Protein AF-A0A7W1SCS0-F1 (afdb_monomer_lite)

Foldseek 3Di:
DPDLFWPDPDVVVLVCVLVVVVVVCVVPDDCPDPDHPVRVVVVSVVVSSVRTGDPVNVVVVVVVVVVVVVVVVVVPPDPDPDDPDDDDD

Secondary structure (DSSP, 8-state):
---TTB--S-HHHHHHHHHHHHHHHHHH--TTSSS-HHHHHHHHHHHHHHHHB-HHHHHHHHHHHHHHHHHHHHHH-PPPPP-------

Structure (mmCIF, N/CA/C/O backbone):
data_AF-A0A7W1SCS0-F1
#
_entry.id   AF-A0A7W1SCS0-F1
#
loop_
_atom_site.group_PDB
_atom_site.id
_atom_site.type_symbol
_atom_site.label_atom_id
_atom_site.label_alt_id
_atom_site.label_comp_id
_atom_site.label_asym_id
_atom_site.label_entity_id
_atom_site.label_seq_id
_atom_site.pdbx_PDB_ins_code
_atom_site.Cartn_x
_atom_site.Cartn_y
_atom_site.Cartn_z
_atom_site.occupancy
_atom_site.B_iso_or_equiv
_atom_site.auth_seq_id
_atom_site.auth_comp_id
_atom_site.auth_asym_id
_atom_site.auth_atom_id
_atom_site.pdbx_PDB_model_num
ATOM 1 N N . ILE A 1 1 ? -23.759 -0.471 7.370 1.00 44.94 1 ILE A N 1
ATOM 2 C CA . ILE A 1 1 ? -22.642 -1.008 8.186 1.00 44.94 1 ILE A CA 1
ATOM 3 C C . ILE A 1 1 ? -21.482 -0.010 8.117 1.00 44.94 1 ILE A C 1
ATOM 5 O O . ILE A 1 1 ? -20.959 0.202 7.035 1.00 44.94 1 ILE A O 1
ATOM 9 N N . ARG A 1 2 ? -21.124 0.659 9.224 1.00 54.75 2 ARG A N 1
ATOM 10 C CA . ARG A 1 2 ? -19.844 1.383 9.386 1.00 54.75 2 ARG A CA 1
ATOM 11 C C . ARG A 1 2 ? -19.005 0.552 10.350 1.00 54.75 2 ARG A C 1
ATOM 13 O O . ARG A 1 2 ? -19.051 0.766 11.557 1.00 54.75 2 ARG A O 1
ATOM 20 N N . SER A 1 3 ? -18.332 -0.467 9.842 1.00 61.97 3 SER A N 1
ATOM 21 C CA . SER A 1 3 ? -17.399 -1.238 10.655 1.00 61.97 3 SER A CA 1
ATOM 22 C C . SER A 1 3 ? -16.183 -0.342 10.961 1.00 61.97 3 SER A C 1
ATOM 24 O O . SER A 1 3 ? -15.649 0.316 10.068 1.00 61.97 3 SER A O 1
ATOM 26 N N . ARG A 1 4 ? -15.772 -0.236 12.237 1.00 75.69 4 ARG A N 1
ATOM 27 C CA . ARG A 1 4 ? -14.630 0.595 12.700 1.00 75.69 4 ARG A CA 1
ATOM 28 C C . ARG A 1 4 ? -13.277 -0.048 12.347 1.00 75.69 4 ARG A C 1
ATOM 30 O O . ARG A 1 4 ? -12.389 -0.177 13.183 1.00 75.69 4 ARG A O 1
ATOM 37 N N . VAL A 1 5 ? -13.148 -0.497 11.105 1.00 84.50 5 VAL A N 1
ATOM 38 C CA . VAL A 1 5 ? -11.980 -1.229 10.594 1.00 84.50 5 VAL A CA 1
ATOM 39 C C . VAL A 1 5 ? -10.832 -0.267 10.297 1.00 84.50 5 VAL A C 1
ATOM 41 O O . VAL A 1 5 ? -9.670 -0.615 10.474 1.00 84.50 5 VAL A O 1
ATOM 44 N N . PHE A 1 6 ? -11.162 0.971 9.921 1.00 87.38 6 PHE A N 1
ATOM 45 C CA . PHE A 1 6 ? -10.196 1.983 9.513 1.00 87.38 6 PHE A CA 1
ATOM 46 C C . PHE A 1 6 ? -10.068 3.116 10.539 1.00 87.38 6 PHE A C 1
ATOM 48 O O . PHE A 1 6 ? -11.071 3.638 11.027 1.00 87.38 6 PHE A O 1
ATOM 55 N N . ARG A 1 7 ? -8.832 3.541 10.825 1.00 88.25 7 ARG A N 1
ATOM 56 C CA . ARG A 1 7 ? -8.476 4.652 11.732 1.00 88.25 7 ARG A CA 1
ATOM 57 C C . ARG A 1 7 ? -8.226 5.977 11.005 1.00 88.25 7 ARG A C 1
ATOM 59 O O . ARG A 1 7 ? -7.315 6.729 11.345 1.00 88.25 7 ARG A O 1
ATOM 66 N N . VAL A 1 8 ? -9.034 6.277 9.994 1.00 86.38 8 VAL A N 1
ATOM 67 C CA . VAL A 1 8 ? -8.850 7.460 9.144 1.00 86.38 8 VAL A CA 1
ATOM 68 C C . VAL A 1 8 ? -9.636 8.649 9.691 1.00 86.38 8 VAL A C 1
ATOM 70 O O . VAL A 1 8 ? -10.854 8.574 9.819 1.00 86.38 8 VAL A O 1
ATOM 73 N N . LYS A 1 9 ? -8.944 9.760 9.982 1.00 85.12 9 LYS A N 1
ATOM 74 C CA . LYS A 1 9 ? -9.581 11.015 10.429 1.00 85.12 9 LYS A CA 1
ATOM 75 C C . LYS A 1 9 ? -10.377 11.697 9.311 1.00 85.12 9 LYS A C 1
ATOM 77 O O . LYS A 1 9 ? -11.481 12.167 9.556 1.00 85.12 9 LYS A O 1
ATOM 82 N N . ASP A 1 10 ? -9.827 11.720 8.095 1.00 90.06 10 ASP A N 1
ATOM 83 C CA . ASP A 1 10 ? -10.477 12.261 6.897 1.00 90.06 10 ASP A CA 1
ATOM 84 C C . ASP A 1 10 ? -10.269 11.315 5.705 1.00 90.06 10 ASP A C 1
ATOM 86 O O . ASP A 1 10 ? -9.155 11.132 5.205 1.00 90.06 10 ASP A O 1
ATOM 90 N N . ALA A 1 11 ? -11.363 10.708 5.243 1.00 90.19 11 ALA A N 1
ATOM 91 C CA . ALA A 1 11 ? -11.344 9.777 4.121 1.00 90.19 11 ALA A CA 1
ATOM 92 C C . ALA A 1 11 ? -10.883 10.435 2.810 1.00 90.19 11 ALA A C 1
ATOM 94 O O . ALA A 1 11 ? -10.252 9.778 1.988 1.00 90.19 11 ALA A O 1
ATOM 95 N N . ARG A 1 12 ? -11.143 11.732 2.607 1.00 93.69 12 ARG A N 1
ATOM 96 C CA . ARG A 1 12 ? -10.738 12.453 1.391 1.00 93.69 12 ARG A CA 1
ATOM 97 C C . ARG A 1 12 ? -9.227 12.614 1.317 1.00 93.69 12 ARG A C 1
ATOM 99 O O . ARG A 1 12 ? -8.673 12.557 0.221 1.00 93.69 12 ARG A O 1
ATOM 106 N N . ILE A 1 13 ? -8.567 12.803 2.459 1.00 93.69 13 ILE A N 1
ATOM 107 C CA . ILE A 1 13 ? -7.101 12.856 2.529 1.00 93.69 13 ILE A CA 1
ATOM 108 C C . ILE A 1 13 ? -6.520 11.479 2.200 1.00 93.69 13 ILE A C 1
ATOM 110 O O . ILE A 1 13 ? -5.640 11.388 1.346 1.00 93.69 13 ILE A O 1
ATOM 114 N N . ALA A 1 14 ? -7.055 10.410 2.801 1.00 92.69 14 ALA A N 1
ATOM 115 C CA . ALA A 1 14 ? -6.611 9.047 2.508 1.00 92.69 14 ALA A CA 1
ATOM 116 C C . ALA A 1 14 ? -6.768 8.700 1.019 1.00 92.69 14 ALA A C 1
ATOM 118 O O . ALA A 1 14 ? -5.826 8.211 0.402 1.00 92.69 14 ALA A O 1
ATOM 119 N N . VAL A 1 15 ? -7.911 9.039 0.412 1.00 94.75 15 VAL A N 1
ATOM 120 C CA . VAL A 1 15 ? -8.140 8.831 -1.026 1.00 94.75 15 VAL A CA 1
ATOM 121 C C . VAL A 1 15 ? -7.108 9.580 -1.867 1.00 94.75 15 VAL A C 1
ATOM 123 O O . VAL A 1 15 ? -6.512 8.973 -2.749 1.00 94.75 15 VAL A O 1
ATOM 126 N N . ARG A 1 16 ? -6.843 10.867 -1.596 1.00 95.69 16 ARG A N 1
ATOM 127 C CA . ARG A 1 16 ? -5.841 11.641 -2.358 1.00 95.69 16 ARG A CA 1
ATOM 128 C C . ARG A 1 16 ? -4.437 11.060 -2.232 1.00 95.69 16 ARG A C 1
ATOM 130 O O . ARG A 1 16 ? -3.715 11.041 -3.222 1.00 95.69 16 ARG A O 1
ATOM 137 N N . MET A 1 17 ? -4.063 10.579 -1.047 1.00 93.94 17 MET A N 1
ATOM 138 C CA . MET A 1 17 ? -2.764 9.947 -0.816 1.00 93.94 17 MET A CA 1
ATOM 139 C C . MET A 1 17 ? -2.618 8.659 -1.637 1.00 93.94 17 MET A C 1
ATOM 141 O O . MET A 1 17 ? -1.634 8.506 -2.357 1.00 93.94 17 MET A O 1
ATOM 145 N N . ILE A 1 18 ? -3.616 7.768 -1.576 1.00 94.06 18 ILE A N 1
ATOM 146 C CA . ILE A 1 18 ? -3.629 6.512 -2.343 1.00 94.06 18 ILE A CA 1
ATOM 147 C C . ILE A 1 18 ? -3.577 6.817 -3.841 1.00 94.06 18 ILE A C 1
ATOM 149 O O . ILE A 1 18 ? -2.723 6.293 -4.554 1.00 94.06 18 ILE A O 1
ATOM 153 N N . LEU A 1 19 ? -4.453 7.709 -4.312 1.00 94.62 19 LEU A N 1
ATOM 154 C CA . LEU A 1 19 ? -4.543 8.056 -5.727 1.00 94.62 19 LEU A CA 1
ATOM 155 C C . LEU A 1 19 ? -3.246 8.695 -6.233 1.00 94.62 19 LEU A C 1
ATOM 157 O O . LEU A 1 19 ? -2.810 8.386 -7.335 1.00 94.62 19 LEU A O 1
ATOM 161 N N . GLY A 1 20 ? -2.615 9.554 -5.427 1.00 94.25 20 GLY A N 1
ATOM 162 C CA . GLY A 1 20 ? -1.322 10.159 -5.738 1.00 94.25 20 GLY A CA 1
ATOM 163 C C . GLY A 1 20 ? -0.210 9.119 -5.865 1.00 94.25 20 GLY A C 1
ATOM 164 O O . GLY A 1 20 ? 0.534 9.155 -6.842 1.00 94.25 20 GLY A O 1
ATOM 165 N N . GLY A 1 21 ? -0.138 8.162 -4.935 1.00 93.25 21 GLY A N 1
ATOM 166 C CA . GLY A 1 21 ? 0.827 7.062 -4.998 1.00 93.25 21 GLY A CA 1
ATOM 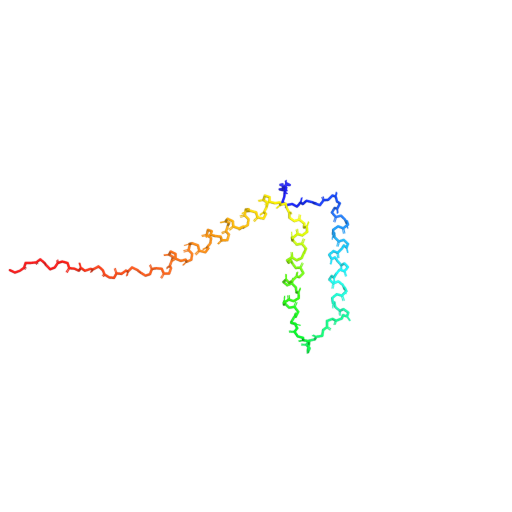167 C C . GLY A 1 21 ? 0.660 6.215 -6.260 1.00 93.25 21 GLY A C 1
ATOM 168 O O . GLY A 1 21 ? 1.623 6.013 -6.997 1.00 93.25 21 GLY A O 1
ATOM 169 N N . VAL A 1 22 ? -0.567 5.773 -6.550 1.00 92.44 22 VAL A N 1
ATOM 170 C CA . VAL A 1 22 ? -0.863 4.942 -7.732 1.00 92.44 22 VAL A CA 1
ATOM 171 C C . VAL A 1 22 ? -0.612 5.704 -9.037 1.00 92.44 22 VAL A C 1
ATOM 173 O O . VAL A 1 22 ? -0.025 5.158 -9.968 1.00 92.44 22 VAL A O 1
ATOM 176 N N . ASN A 1 23 ? -0.992 6.982 -9.118 1.00 92.75 23 ASN A N 1
ATOM 177 C CA . ASN A 1 23 ? -0.687 7.789 -10.303 1.00 92.75 23 ASN A CA 1
ATOM 178 C C . ASN A 1 23 ? 0.818 7.985 -10.493 1.00 92.75 23 ASN A C 1
ATOM 180 O O . ASN A 1 23 ? 1.301 8.026 -11.623 1.00 92.75 23 ASN A O 1
ATOM 184 N N . TRP A 1 24 ? 1.567 8.129 -9.400 1.00 93.62 24 TRP A N 1
ATOM 185 C CA . TRP A 1 24 ? 3.009 8.301 -9.483 1.00 93.62 24 TRP A CA 1
ATOM 186 C C . TRP A 1 24 ? 3.718 7.008 -9.884 1.00 93.62 24 TRP A C 1
ATOM 188 O O . TRP A 1 24 ? 4.658 7.077 -10.672 1.00 93.62 24 TRP A O 1
ATOM 198 N N . PHE A 1 25 ? 3.243 5.847 -9.414 1.00 91.50 25 PHE A N 1
ATOM 199 C CA . PHE A 1 25 ? 3.735 4.517 -9.799 1.00 91.50 25 PHE A CA 1
ATOM 200 C C . PHE A 1 25 ? 3.898 4.368 -11.315 1.00 91.50 25 PHE A C 1
ATOM 202 O O . PHE A 1 25 ? 4.986 4.043 -11.789 1.00 91.50 25 PHE A O 1
ATOM 209 N N . LEU A 1 26 ? 2.869 4.729 -12.083 1.00 86.19 26 LEU A N 1
ATOM 210 C CA . LEU A 1 26 ? 2.886 4.621 -13.545 1.00 86.19 26 LEU A CA 1
ATOM 211 C C . LEU A 1 26 ? 3.967 5.481 -14.223 1.00 86.19 26 LEU A C 1
ATOM 213 O O . LEU A 1 26 ? 4.307 5.231 -15.375 1.00 86.19 26 LEU A O 1
ATOM 217 N N . ARG A 1 27 ? 4.513 6.497 -13.541 1.00 92.25 27 ARG A N 1
ATOM 218 C CA . ARG A 1 27 ? 5.521 7.402 -14.120 1.00 92.25 27 ARG A CA 1
ATOM 219 C C . ARG A 1 27 ? 6.951 6.893 -13.996 1.00 92.25 27 ARG A C 1
ATOM 221 O O . ARG A 1 27 ? 7.794 7.313 -14.781 1.00 92.25 27 ARG A O 1
ATOM 228 N N . TRP A 1 28 ? 7.244 6.070 -12.993 1.00 92.00 28 TRP A N 1
ATOM 229 C CA . TRP A 1 28 ? 8.598 5.564 -12.740 1.00 92.00 28 TRP A CA 1
ATOM 230 C C . TRP A 1 28 ? 8.709 4.049 -12.891 1.00 92.00 28 TRP A C 1
ATOM 232 O O . TRP A 1 28 ? 9.827 3.535 -12.911 1.00 92.00 28 TRP A O 1
ATOM 242 N N . TYR A 1 29 ? 7.583 3.338 -12.996 1.00 95.25 29 TYR A N 1
ATOM 243 C CA . TYR A 1 29 ? 7.585 1.899 -13.201 1.00 95.25 29 TYR A CA 1
ATOM 244 C C . TYR A 1 29 ? 8.368 1.516 -14.458 1.00 95.25 29 TYR A C 1
ATOM 246 O O . TYR A 1 29 ? 8.266 2.140 -15.516 1.00 95.25 29 TYR A O 1
ATOM 254 N N . ARG A 1 30 ? 9.152 0.452 -14.317 1.00 94.81 30 ARG A N 1
ATOM 255 C CA . ARG A 1 30 ? 9.982 -0.124 -15.362 1.00 94.81 30 ARG A CA 1
ATOM 256 C C . ARG A 1 30 ? 9.759 -1.627 -15.378 1.00 94.81 30 ARG A C 1
ATOM 258 O O . ARG A 1 30 ? 10.029 -2.284 -14.377 1.00 94.81 30 ARG A O 1
ATOM 265 N N . ALA A 1 31 ? 9.290 -2.158 -16.505 1.00 93.31 31 ALA A N 1
ATOM 266 C CA . ALA A 1 31 ? 9.022 -3.590 -16.654 1.00 93.31 31 ALA A CA 1
ATOM 267 C C . ALA A 1 31 ? 10.298 -4.449 -16.599 1.00 93.31 31 ALA A C 1
ATOM 269 O O . ALA A 1 31 ? 10.241 -5.602 -16.195 1.00 93.31 31 ALA A O 1
ATOM 270 N N . ASP A 1 32 ? 11.447 -3.873 -16.964 1.00 94.75 32 ASP A N 1
ATOM 271 C CA . ASP A 1 32 ? 12.780 -4.475 -16.840 1.00 94.75 32 ASP A CA 1
ATOM 272 C C . ASP A 1 32 ? 13.424 -4.238 -15.459 1.00 94.75 32 ASP A C 1
ATOM 274 O O . ASP A 1 32 ? 14.603 -4.526 -15.252 1.00 94.75 32 ASP A O 1
ATOM 278 N N . GLY A 1 33 ? 12.673 -3.664 -14.516 1.00 93.69 33 GLY A N 1
ATOM 279 C CA . GLY A 1 33 ? 13.127 -3.404 -13.158 1.00 93.69 33 GLY A CA 1
ATOM 280 C C . GLY A 1 33 ? 13.197 -4.662 -12.291 1.00 93.69 33 GLY A C 1
ATOM 281 O O . GLY A 1 33 ? 12.759 -5.745 -12.662 1.00 93.69 33 GLY A O 1
ATOM 282 N N . ARG A 1 34 ? 13.730 -4.497 -11.073 1.00 96.06 34 ARG A N 1
ATOM 283 C CA . ARG A 1 34 ? 13.860 -5.591 -10.094 1.00 96.06 34 ARG A CA 1
ATOM 284 C C . ARG A 1 34 ? 12.515 -6.131 -9.597 1.00 96.06 34 ARG A C 1
ATOM 286 O O . ARG A 1 34 ? 12.469 -7.270 -9.159 1.00 96.06 34 ARG A O 1
ATOM 293 N N . LEU A 1 35 ? 11.479 -5.294 -9.591 1.00 95.88 35 LEU A N 1
ATOM 294 C CA . LEU A 1 35 ? 10.153 -5.647 -9.095 1.00 95.88 35 LEU A CA 1
ATOM 295 C C . LEU A 1 35 ? 9.134 -5.560 -10.225 1.00 95.88 35 LEU A C 1
ATOM 297 O O . LEU A 1 35 ? 9.119 -4.598 -10.999 1.00 95.88 35 LEU A O 1
ATOM 301 N N . THR A 1 36 ? 8.261 -6.553 -10.272 1.00 95.94 36 THR A N 1
ATOM 302 C CA . THR A 1 36 ? 7.076 -6.587 -11.122 1.00 95.94 36 THR A CA 1
ATOM 303 C C . THR A 1 36 ? 6.027 -5.579 -10.642 1.00 95.94 36 THR A C 1
ATOM 305 O O . THR A 1 36 ? 6.078 -5.073 -9.518 1.00 95.94 36 THR A O 1
ATOM 308 N N . ALA A 1 37 ? 5.060 -5.261 -11.506 1.00 93.56 37 ALA A N 1
ATOM 309 C CA . ALA A 1 37 ? 3.944 -4.394 -11.132 1.00 93.56 37 ALA A CA 1
ATOM 310 C C . ALA A 1 37 ? 3.129 -4.984 -9.968 1.00 93.56 37 ALA A C 1
ATOM 312 O O . ALA A 1 37 ? 2.717 -4.236 -9.084 1.00 93.56 37 ALA A O 1
ATOM 313 N N . ASP A 1 38 ? 2.960 -6.308 -9.947 1.00 94.75 38 ASP A N 1
ATOM 314 C CA . ASP A 1 38 ? 2.205 -7.019 -8.914 1.00 94.75 38 ASP A CA 1
ATOM 315 C C . ASP A 1 38 ? 2.917 -6.957 -7.558 1.00 94.75 38 ASP A C 1
ATOM 317 O O . ASP A 1 38 ? 2.300 -6.571 -6.570 1.00 94.75 38 ASP A O 1
ATOM 321 N N . GLU A 1 39 ? 4.233 -7.195 -7.510 1.00 95.94 39 GLU A N 1
ATOM 322 C CA . GLU A 1 39 ? 5.018 -7.064 -6.269 1.00 95.94 39 GLU A CA 1
ATOM 323 C C . GLU A 1 39 ? 4.983 -5.632 -5.712 1.00 95.94 39 GLU A C 1
ATOM 325 O O . GLU A 1 39 ? 4.948 -5.412 -4.500 1.00 95.94 39 GLU A O 1
ATOM 330 N N . ILE A 1 40 ? 4.975 -4.627 -6.592 1.00 94.88 40 ILE A N 1
ATOM 331 C CA . ILE A 1 40 ? 4.832 -3.229 -6.173 1.00 94.88 40 ILE A CA 1
ATOM 332 C C . ILE A 1 40 ? 3.412 -2.965 -5.657 1.00 94.88 40 ILE A C 1
ATOM 334 O O . ILE A 1 40 ? 3.253 -2.263 -4.656 1.00 94.88 40 ILE A O 1
ATOM 338 N N . ALA A 1 41 ? 2.384 -3.516 -6.305 1.00 92.94 41 ALA A N 1
ATOM 339 C CA . ALA A 1 41 ? 0.998 -3.382 -5.867 1.00 92.94 41 ALA A CA 1
ATOM 340 C C . ALA A 1 41 ? 0.770 -4.027 -4.490 1.00 92.94 41 ALA A C 1
ATOM 342 O O . ALA A 1 41 ? 0.143 -3.404 -3.632 1.00 92.94 41 ALA A O 1
ATOM 343 N N . GLU A 1 42 ? 1.331 -5.214 -4.250 1.00 94.81 42 GLU A N 1
ATOM 344 C CA . GLU A 1 42 ? 1.316 -5.883 -2.944 1.00 94.81 42 GLU A CA 1
ATOM 345 C C . GLU A 1 42 ? 1.982 -5.016 -1.871 1.00 94.81 42 GLU A C 1
ATOM 347 O O . GLU A 1 42 ? 1.371 -4.718 -0.845 1.00 94.81 42 GLU A O 1
ATOM 352 N N . ALA A 1 43 ? 3.177 -4.486 -2.149 1.00 93.44 43 ALA A N 1
ATOM 353 C CA . ALA A 1 43 ? 3.850 -3.585 -1.218 1.00 93.44 43 ALA A CA 1
ATOM 354 C C . ALA A 1 43 ? 3.013 -2.325 -0.917 1.00 93.44 43 ALA A C 1
ATOM 356 O O . ALA A 1 43 ? 2.949 -1.869 0.225 1.00 93.44 43 ALA A O 1
ATOM 357 N N . TYR A 1 44 ? 2.339 -1.753 -1.920 1.00 93.31 44 TYR A N 1
ATOM 358 C CA . TYR A 1 44 ? 1.441 -0.609 -1.728 1.00 93.31 44 TYR A CA 1
ATOM 359 C C . TYR A 1 44 ? 0.268 -0.951 -0.811 1.00 93.31 44 TYR A C 1
ATOM 361 O O . TYR A 1 44 ? -0.053 -0.171 0.087 1.00 93.31 44 TYR A O 1
ATOM 369 N N . VAL A 1 45 ? -0.362 -2.104 -1.035 1.00 93.31 45 VAL A N 1
ATOM 370 C CA . VAL A 1 45 ? -1.454 -2.629 -0.210 1.00 93.31 45 VAL A CA 1
ATOM 371 C C . VAL A 1 45 ? -1.000 -2.751 1.244 1.00 93.31 45 VAL A C 1
ATOM 373 O O . VAL A 1 45 ? -1.667 -2.204 2.127 1.00 93.31 45 VAL A O 1
ATOM 376 N N . ASP A 1 46 ? 0.168 -3.345 1.484 1.00 92.12 46 ASP A N 1
ATOM 377 C CA . ASP A 1 46 ? 0.737 -3.499 2.824 1.00 92.12 46 ASP A CA 1
ATOM 378 C C . ASP A 1 46 ? 0.992 -2.148 3.500 1.00 92.12 46 ASP A C 1
ATOM 380 O O . ASP A 1 46 ? 0.521 -1.903 4.616 1.00 92.12 46 ASP A O 1
ATOM 384 N N . PHE A 1 47 ? 1.674 -1.226 2.814 1.00 91.06 47 PHE A N 1
ATOM 385 C CA . PHE A 1 47 ? 1.962 0.109 3.347 1.00 91.06 47 PHE A CA 1
ATOM 386 C C . PHE A 1 47 ? 0.687 0.883 3.691 1.00 91.06 47 PHE A C 1
ATOM 388 O O . PHE A 1 47 ? 0.588 1.500 4.759 1.00 91.06 47 PHE A O 1
ATOM 395 N N . ILE A 1 48 ? -0.299 0.857 2.793 1.00 92.19 48 ILE A N 1
ATOM 396 C CA . ILE A 1 48 ? -1.564 1.563 2.973 1.00 92.19 48 ILE A CA 1
ATOM 397 C C . ILE A 1 48 ? -2.328 0.953 4.150 1.00 92.19 48 ILE A C 1
ATOM 399 O O . ILE A 1 48 ? -2.721 1.678 5.066 1.00 92.19 48 ILE A O 1
ATOM 403 N N . PHE A 1 49 ? -2.523 -0.365 4.190 1.00 90.38 49 PHE A N 1
ATOM 404 C CA . PHE A 1 49 ? -3.319 -0.984 5.248 1.00 90.38 49 PHE A CA 1
ATOM 405 C C . PHE A 1 49 ? -2.638 -0.950 6.615 1.00 90.38 49 PHE A C 1
ATOM 407 O O . PHE A 1 49 ? -3.331 -0.728 7.610 1.00 90.38 49 PHE A O 1
ATOM 414 N N . TYR A 1 50 ? -1.308 -1.022 6.684 1.00 88.06 50 TYR A N 1
ATOM 415 C CA . TYR A 1 50 ? -0.569 -0.777 7.925 1.00 88.06 50 TYR A CA 1
ATOM 416 C C . TYR A 1 50 ? -0.873 0.619 8.510 1.00 88.06 50 TYR A C 1
ATOM 418 O O . TYR A 1 50 ? -1.070 0.803 9.720 1.00 88.06 50 TYR A O 1
ATOM 426 N N . GLY A 1 51 ? -0.991 1.628 7.643 1.00 86.06 51 GLY A N 1
ATOM 427 C CA . GLY A 1 51 ? -1.370 2.986 8.031 1.00 86.06 51 GLY A CA 1
ATOM 428 C C . GLY A 1 51 ? -2.852 3.146 8.391 1.00 86.06 51 GLY A C 1
ATOM 429 O O . GLY A 1 51 ? -3.182 3.891 9.317 1.00 86.06 51 GLY A O 1
ATOM 430 N N . LEU A 1 52 ? -3.753 2.458 7.683 1.00 89.31 52 LEU A N 1
ATOM 431 C CA . LEU A 1 52 ? -5.196 2.710 7.762 1.00 89.31 52 LEU A CA 1
ATOM 432 C C . LEU A 1 52 ? -5.961 1.787 8.712 1.00 89.31 52 LEU A C 1
ATOM 434 O O . LEU A 1 52 ? -7.013 2.206 9.193 1.00 89.31 52 LEU A O 1
ATOM 438 N N . LEU A 1 53 ? -5.501 0.566 8.985 1.00 90.50 53 LEU A N 1
ATOM 439 C CA . LEU A 1 53 ? -6.240 -0.384 9.820 1.00 90.50 53 LEU A CA 1
ATOM 440 C C . LEU A 1 53 ? -6.145 -0.043 11.312 1.00 90.50 53 LEU A C 1
ATOM 442 O O . LEU A 1 53 ? -5.156 0.511 11.801 1.00 90.50 53 LEU A O 1
ATOM 446 N N . THR A 1 54 ? -7.208 -0.363 12.051 1.00 87.25 54 THR A N 1
ATOM 447 C CA . THR A 1 54 ? -7.188 -0.362 13.518 1.00 87.25 54 THR A CA 1
ATOM 448 C C . THR A 1 54 ? -6.465 -1.603 14.039 1.00 87.25 54 THR A C 1
ATOM 450 O O . THR A 1 54 ? -6.496 -2.650 13.402 1.00 87.25 54 THR A O 1
ATOM 453 N N . SER A 1 55 ? -5.871 -1.520 15.235 1.00 82.94 55 SER A N 1
ATOM 454 C CA . SER A 1 55 ? -5.239 -2.687 15.878 1.00 82.94 55 SER A CA 1
ATOM 455 C C . SER A 1 55 ? -6.212 -3.872 15.996 1.00 82.94 55 SER A C 1
ATOM 457 O O . SER A 1 55 ? -5.870 -4.994 15.646 1.00 82.94 55 SER A O 1
ATOM 45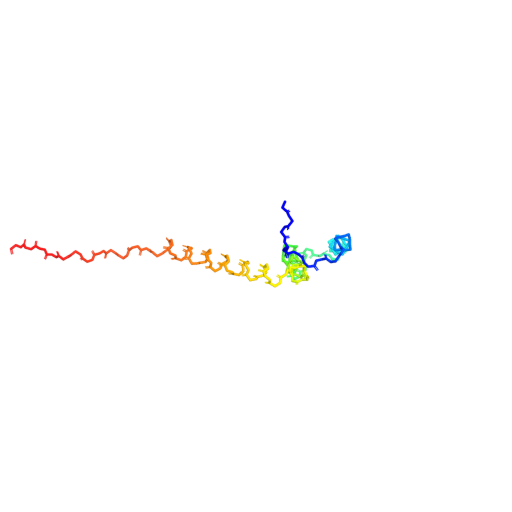9 N N . ALA A 1 56 ? -7.475 -3.599 16.349 1.00 82.44 56 ALA A N 1
ATOM 460 C CA . ALA A 1 56 ? -8.529 -4.613 16.408 1.00 82.44 56 ALA A CA 1
ATOM 461 C C . ALA A 1 56 ? -8.809 -5.285 15.051 1.00 82.44 56 ALA A C 1
ATOM 463 O O . ALA A 1 56 ? -9.040 -6.490 15.000 1.00 82.44 56 ALA A O 1
ATOM 464 N N . ALA A 1 57 ? -8.781 -4.526 13.951 1.00 81.44 57 ALA A N 1
ATOM 465 C CA . ALA A 1 57 ? -8.932 -5.093 12.615 1.00 81.44 57 ALA A CA 1
ATOM 466 C C . ALA A 1 57 ? -7.738 -5.974 12.229 1.00 81.44 57 ALA A C 1
ATOM 468 O O . ALA A 1 57 ? -7.943 -7.056 11.688 1.00 81.44 57 ALA A O 1
ATOM 469 N N . VAL A 1 58 ? -6.512 -5.545 12.546 1.00 81.19 58 VAL A N 1
ATOM 470 C CA . VAL A 1 58 ? -5.292 -6.325 12.281 1.00 81.19 58 VAL A CA 1
ATOM 471 C C . VAL A 1 58 ? -5.318 -7.656 13.042 1.00 81.19 58 VAL A C 1
ATOM 473 O O . VAL A 1 58 ? -5.049 -8.699 12.452 1.00 81.19 58 VAL A O 1
ATOM 476 N N . SER A 1 59 ? -5.721 -7.649 14.317 1.00 79.12 59 SER A N 1
ATOM 477 C CA . SER A 1 59 ? -5.885 -8.879 15.105 1.00 79.12 59 SER A CA 1
ATOM 478 C C . SER A 1 59 ? -6.940 -9.817 14.511 1.00 79.12 59 SER A C 1
ATOM 480 O O . SER A 1 59 ? -6.688 -11.012 14.383 1.00 79.12 59 SER A O 1
ATOM 482 N N . GLY A 1 60 ? -8.086 -9.286 14.068 1.00 78.81 60 GLY A N 1
ATOM 483 C CA . GLY A 1 60 ? -9.140 -10.095 13.446 1.00 78.81 60 GLY A CA 1
ATOM 484 C C . GLY A 1 60 ? -8.729 -10.736 12.112 1.00 78.81 60 GLY A C 1
ATOM 485 O O . GLY A 1 60 ? -9.153 -11.854 11.811 1.00 78.81 60 GLY A O 1
ATOM 486 N N . VAL A 1 61 ? -7.880 -10.065 11.323 1.00 78.56 61 VAL A N 1
ATOM 487 C CA . VAL A 1 61 ? -7.293 -10.645 10.100 1.00 78.56 61 VAL A CA 1
ATOM 488 C C . VAL A 1 61 ? -6.340 -11.786 10.457 1.00 78.56 61 VAL A C 1
ATOM 490 O O . VAL A 1 61 ? -6.499 -12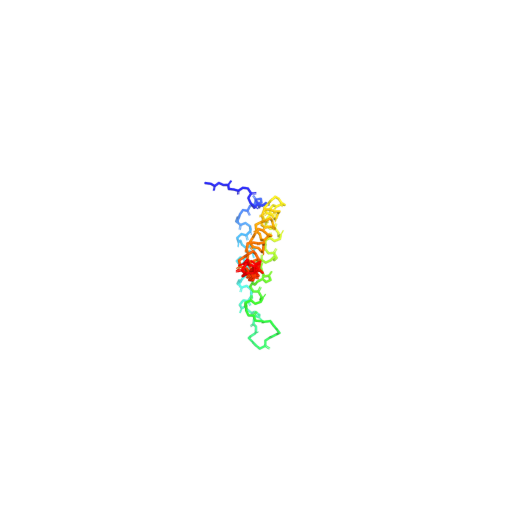.881 9.922 1.00 78.56 61 VAL A O 1
ATOM 493 N N . ALA A 1 62 ? -5.432 -11.584 11.417 1.00 76.12 62 ALA A N 1
ATOM 494 C CA . ALA A 1 62 ? -4.483 -12.615 11.847 1.00 76.12 62 ALA A CA 1
ATOM 495 C C . ALA A 1 62 ? -5.183 -13.876 12.395 1.00 76.12 62 ALA A C 1
ATOM 497 O O . ALA A 1 62 ? -4.794 -15.004 12.088 1.00 76.12 62 ALA A O 1
ATOM 498 N N . GLU A 1 63 ? -6.254 -13.700 13.174 1.00 74.69 63 GLU A N 1
ATOM 499 C CA . GLU A 1 63 ? -7.079 -14.805 13.677 1.00 74.69 63 GLU A CA 1
ATOM 500 C C . GLU A 1 63 ? -7.784 -15.564 12.542 1.00 74.69 63 GLU A C 1
ATOM 502 O O . GLU A 1 63 ? -7.846 -16.798 12.555 1.00 74.69 63 GLU A O 1
ATOM 507 N N . SER A 1 64 ? -8.268 -14.840 11.529 1.00 73.50 64 SER A N 1
ATOM 508 C CA . SER A 1 64 ? -8.926 -15.421 10.354 1.00 73.50 64 SER A CA 1
ATOM 509 C C . SER A 1 64 ? -7.944 -16.203 9.478 1.00 73.50 64 SER A C 1
ATOM 511 O O . SER A 1 64 ? -8.241 -17.329 9.078 1.00 73.50 64 SER A O 1
ATOM 513 N N . GLU A 1 65 ? -6.748 -15.666 9.228 1.00 77.50 65 GLU A N 1
ATOM 514 C CA . GLU A 1 65 ? -5.683 -16.363 8.495 1.00 77.50 65 GLU A CA 1
ATOM 515 C C . GLU A 1 65 ? -5.222 -17.628 9.225 1.00 77.50 65 GLU A C 1
ATOM 517 O O . GLU A 1 65 ? -5.084 -18.691 8.613 1.00 77.50 65 GLU A O 1
ATOM 522 N N . ALA A 1 66 ? -5.059 -17.561 10.549 1.00 73.81 66 ALA A N 1
ATOM 523 C CA . ALA A 1 66 ? -4.728 -18.726 11.364 1.00 73.81 66 ALA A CA 1
ATOM 524 C C . ALA A 1 66 ? -5.822 -19.809 11.295 1.00 73.81 66 ALA A C 1
ATOM 526 O O . ALA A 1 66 ? -5.514 -21.006 11.215 1.00 73.81 66 ALA A O 1
ATOM 527 N N . ALA A 1 67 ? -7.098 -19.411 11.281 1.00 77.25 67 ALA A N 1
ATOM 528 C CA . ALA A 1 67 ? -8.224 -20.327 11.125 1.00 77.25 67 ALA A CA 1
ATOM 529 C C . ALA A 1 67 ? -8.244 -20.992 9.737 1.00 77.25 67 ALA A C 1
ATOM 531 O O . ALA A 1 67 ? -8.415 -22.213 9.646 1.00 77.25 67 ALA A O 1
ATOM 532 N N . VAL A 1 68 ? -7.993 -20.227 8.668 1.00 77.69 68 VAL A N 1
ATOM 533 C CA . VAL A 1 68 ? -7.866 -20.749 7.297 1.00 77.69 68 VAL A CA 1
ATOM 534 C C . VAL A 1 68 ? -6.701 -21.736 7.204 1.00 77.69 68 VAL A C 1
ATOM 536 O O . VAL A 1 68 ? -6.891 -22.871 6.768 1.00 77.69 68 VAL A O 1
ATOM 539 N N . ALA A 1 69 ? -5.520 -21.375 7.712 1.00 77.19 69 ALA A N 1
ATOM 540 C CA . ALA A 1 69 ? -4.336 -22.234 7.691 1.00 77.19 69 ALA A CA 1
ATOM 541 C C .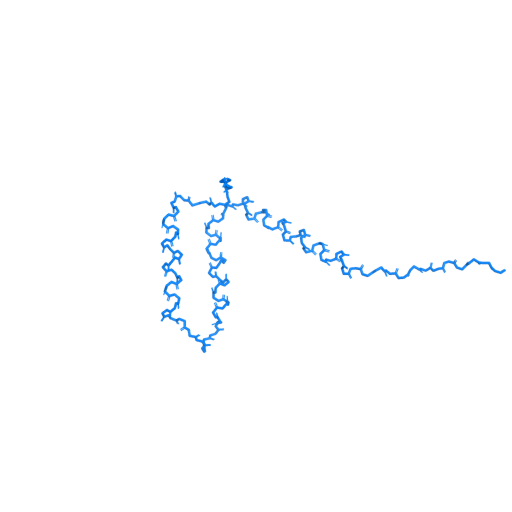 ALA A 1 69 ? -4.528 -23.549 8.473 1.00 77.19 69 ALA A C 1
ATOM 543 O O . ALA A 1 69 ? -3.995 -24.598 8.088 1.00 77.19 69 ALA A O 1
ATOM 544 N N . LYS A 1 70 ? -5.293 -23.519 9.572 1.00 73.88 70 LYS A N 1
ATOM 545 C CA . LYS A 1 70 ? -5.661 -24.715 10.347 1.00 73.88 70 LYS A CA 1
ATOM 546 C C . LYS A 1 70 ? -6.676 -25.590 9.603 1.00 73.88 70 LYS A C 1
ATOM 548 O O . LYS A 1 70 ? -6.560 -26.815 9.654 1.00 73.88 70 LYS A O 1
ATOM 553 N N . SER A 1 71 ? -7.628 -24.984 8.891 1.00 72.38 71 SER A N 1
ATOM 554 C CA . SER A 1 71 ? -8.612 -25.691 8.059 1.00 72.38 71 SER A CA 1
ATOM 555 C C . SER A 1 71 ? -7.942 -26.441 6.903 1.00 72.38 71 SER A C 1
ATOM 557 O O . SER A 1 71 ? -8.147 -27.647 6.740 1.00 72.38 71 SER A O 1
ATOM 559 N N . THR A 1 72 ? -7.031 -25.779 6.184 1.00 75.06 72 THR A N 1
ATOM 560 C CA . THR A 1 72 ? -6.278 -26.376 5.069 1.00 75.06 72 THR A CA 1
ATOM 561 C C . THR A 1 72 ? -5.398 -27.545 5.526 1.00 75.06 72 THR A C 1
ATOM 563 O O . THR A 1 72 ? -5.339 -28.579 4.858 1.00 75.06 72 THR A O 1
ATOM 566 N N . ARG A 1 73 ? -4.773 -27.443 6.710 1.00 73.56 73 ARG A N 1
ATOM 567 C CA . ARG A 1 73 ? -3.999 -28.546 7.315 1.00 73.56 73 ARG A CA 1
ATOM 568 C C . ARG A 1 73 ? -4.863 -29.735 7.734 1.00 73.56 73 ARG A C 1
ATOM 570 O O . ARG A 1 73 ? -4.428 -30.876 7.615 1.00 73.56 73 ARG A O 1
ATOM 577 N N . ARG A 1 74 ? -6.087 -29.494 8.214 1.00 67.31 74 ARG A N 1
ATOM 578 C CA . ARG A 1 74 ? -7.018 -30.569 8.590 1.00 67.31 74 ARG A CA 1
ATOM 579 C C . ARG A 1 74 ? -7.565 -31.307 7.367 1.00 67.31 74 ARG A C 1
ATOM 581 O O . ARG A 1 74 ? -7.770 -32.511 7.447 1.00 67.31 74 ARG A O 1
ATOM 588 N N . ALA A 1 75 ? -7.768 -30.605 6.253 1.00 67.25 75 ALA A N 1
ATOM 589 C CA . ALA A 1 75 ? -8.245 -31.191 5.000 1.00 67.25 75 ALA A CA 1
ATOM 590 C C . ALA A 1 75 ? -7.182 -32.042 4.276 1.00 67.25 75 ALA A C 1
ATOM 592 O O . ALA A 1 75 ? -7.527 -32.982 3.569 1.00 67.25 75 ALA A O 1
ATOM 593 N N . THR A 1 76 ? -5.893 -31.746 4.473 1.00 63.09 76 THR A N 1
ATOM 594 C CA . THR A 1 76 ? -4.765 -32.477 3.856 1.00 63.09 76 THR A CA 1
ATOM 595 C C . THR A 1 76 ? -4.218 -33.622 4.716 1.00 63.09 76 THR A C 1
ATOM 597 O O . THR A 1 76 ? -3.429 -34.434 4.231 1.00 63.09 76 THR A O 1
ATOM 600 N N . ALA A 1 77 ? -4.656 -33.747 5.973 1.00 65.50 77 ALA A N 1
ATOM 601 C CA . ALA A 1 77 ? -4.338 -34.894 6.817 1.00 65.50 77 ALA A CA 1
ATOM 602 C C . ALA A 1 77 ? -5.108 -36.143 6.340 1.00 65.50 77 ALA A C 1
ATOM 604 O O . ALA A 1 77 ? -6.224 -36.413 6.782 1.00 65.50 77 ALA A O 1
ATOM 605 N N . SER A 1 78 ? -4.506 -36.903 5.419 1.00 61.62 78 SER A N 1
ATOM 606 C CA . SER A 1 78 ? -5.027 -38.188 4.934 1.00 61.62 78 SER A CA 1
ATOM 607 C C . SER A 1 78 ? -5.321 -39.146 6.104 1.00 61.62 78 SER A C 1
ATOM 609 O O . SER A 1 78 ? -4.456 -39.314 6.972 1.00 61.62 78 SER A O 1
ATOM 611 N N . PRO A 1 79 ? -6.483 -39.830 6.142 1.00 63.75 79 PRO A N 1
ATOM 612 C CA . PRO A 1 79 ? -6.744 -40.859 7.141 1.00 63.75 79 PRO A CA 1
ATOM 613 C C . PRO A 1 79 ? -5.702 -41.972 7.006 1.00 63.75 79 PRO A C 1
ATOM 615 O O . PRO A 1 79 ? -5.581 -42.608 5.959 1.00 63.75 79 PRO A O 1
ATOM 618 N N . ARG A 1 80 ? -4.920 -42.199 8.064 1.00 62.72 80 ARG A N 1
ATOM 619 C CA . ARG A 1 80 ? -3.996 -43.334 8.150 1.00 62.72 80 ARG A CA 1
ATOM 620 C C . ARG A 1 80 ? -4.833 -44.621 8.059 1.00 62.72 80 ARG A C 1
ATOM 622 O O . ARG A 1 80 ? -5.760 -44.754 8.861 1.00 62.72 80 ARG A O 1
ATOM 629 N N . PRO A 1 81 ? -4.557 -45.554 7.129 1.00 60.34 81 PRO A N 1
ATOM 630 C CA . PRO A 1 81 ? -5.362 -46.761 7.002 1.00 60.34 81 PRO A CA 1
ATOM 631 C C . PRO A 1 81 ? -5.286 -47.558 8.307 1.00 60.34 81 PRO A C 1
ATOM 633 O O . PRO A 1 81 ? -4.205 -47.856 8.824 1.00 60.34 81 PRO A O 1
ATOM 636 N N . GLY A 1 82 ? -6.463 -47.815 8.879 1.00 60.00 82 GLY A N 1
ATOM 637 C CA . GLY A 1 82 ? -6.631 -48.486 10.158 1.00 60.00 82 GLY A CA 1
ATOM 638 C C . GLY A 1 82 ? -6.079 -49.906 10.115 1.00 60.00 82 GLY A C 1
ATOM 639 O O . GLY A 1 82 ? -6.409 -50.695 9.234 1.00 60.00 82 GLY A O 1
ATOM 640 N N . ARG A 1 83 ? -5.243 -50.231 11.103 1.00 59.84 83 ARG A N 1
ATOM 641 C CA . ARG A 1 83 ? -4.738 -51.577 11.376 1.00 59.84 83 ARG A CA 1
ATOM 642 C C . ARG A 1 83 ? -5.924 -52.505 11.657 1.00 59.84 83 ARG A C 1
ATOM 644 O O . ARG A 1 83 ? -6.475 -52.479 12.756 1.00 59.84 83 ARG A O 1
ATOM 651 N N . THR A 1 84 ? -6.319 -53.316 10.678 1.00 60.44 84 THR A N 1
ATOM 652 C CA . THR A 1 84 ? -7.331 -54.362 10.854 1.00 60.44 84 THR A CA 1
ATOM 653 C C . THR A 1 84 ? -6.800 -55.394 11.842 1.00 60.44 84 THR A C 1
ATOM 655 O O . THR A 1 84 ? -5.853 -56.128 11.562 1.00 60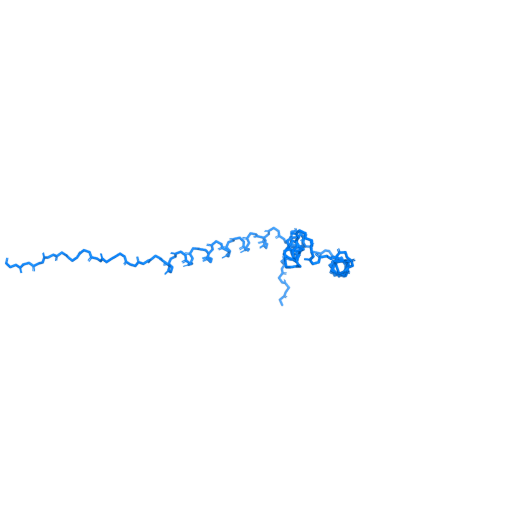.44 84 THR A O 1
ATOM 658 N N . ARG A 1 85 ? -7.386 -55.414 13.039 1.00 54.47 85 ARG A N 1
ATOM 659 C CA . ARG A 1 85 ? -7.152 -56.444 14.050 1.00 54.47 85 ARG A CA 1
ATOM 660 C C . ARG A 1 85 ? -7.750 -57.748 13.518 1.00 54.47 85 ARG A C 1
ATOM 662 O O . ARG A 1 85 ? -8.968 -57.881 13.467 1.00 54.47 85 ARG A O 1
ATOM 669 N N . GLY A 1 86 ? -6.886 -58.665 13.085 1.00 48.38 86 GLY A N 1
ATOM 670 C CA . GLY A 1 86 ? -7.268 -60.003 12.644 1.00 48.38 86 GLY A CA 1
ATOM 671 C C . GLY A 1 86 ? -8.058 -60.726 13.733 1.00 48.38 86 GLY A C 1
ATOM 672 O O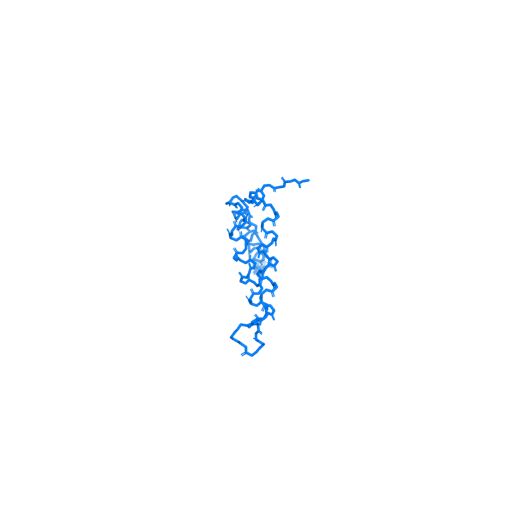 . GLY A 1 86 ? -7.590 -60.867 14.863 1.00 48.38 86 GLY A O 1
ATOM 673 N N . SER A 1 87 ? -9.273 -61.139 13.386 1.00 52.44 87 SER A N 1
ATOM 674 C CA . SER A 1 87 ? -10.145 -61.970 14.202 1.00 52.44 87 SER A CA 1
ATOM 675 C C . SER A 1 87 ? -10.309 -63.316 13.508 1.00 52.44 87 SER A C 1
ATOM 677 O O . SER A 1 87 ? -10.969 -63.386 12.479 1.00 52.44 87 SER A O 1
ATOM 679 N N . LYS A 1 88 ? -9.763 -64.336 14.177 1.00 47.97 88 LYS A N 1
ATOM 680 C CA . LYS A 1 88 ? -10.219 -65.730 14.263 1.00 47.97 88 LYS A CA 1
ATOM 681 C C . LYS A 1 88 ? -10.133 -66.611 13.010 1.00 47.97 88 LYS A C 1
ATOM 683 O O . LYS A 1 88 ? -10.908 -66.463 12.073 1.00 47.97 88 LYS A O 1
ATOM 688 N N . GLY A 1 89 ? -9.257 -67.609 13.116 1.00 51.81 89 GLY A N 1
ATOM 689 C CA . GLY A 1 89 ? -9.534 -69.005 12.780 1.00 51.81 89 GLY A CA 1
ATOM 690 C C . GLY A 1 89 ? -9.296 -69.825 14.040 1.00 51.81 89 GLY A C 1
ATOM 691 O O . GLY A 1 89 ? -8.284 -69.514 14.710 1.00 51.81 89 GLY A O 1
#

Sequence (89 aa):
IRSRVFRVKDARIAVRMILGGVNWFLRWYRADGRLTADEIAEAYVDFIFYGLLTSAAVSGVAESEAAVAKSTRRATASPRPGRTRGSKG

Radius of gyration: 23.42 Å; chains: 1; bounding box: 36×82×33 Å

pLDDT: mean 81.55, std 14.1, range [44.94, 96.06]